Protein AF-A0A920VRC1-F1 (afdb_monomer_lite)

Structure (mmCIF, N/CA/C/O backbone):
data_AF-A0A920VRC1-F1
#
_entry.id   AF-A0A920VRC1-F1
#
loop_
_atom_site.group_PDB
_atom_site.id
_atom_site.type_symbol
_atom_site.label_atom_id
_atom_site.label_alt_id
_atom_site.label_comp_id
_atom_site.label_asym_id
_atom_site.label_entity_id
_atom_site.label_seq_id
_atom_site.pdbx_PDB_ins_code
_atom_site.Cartn_x
_atom_site.Cartn_y
_atom_site.Cartn_z
_atom_site.occupancy
_atom_site.B_iso_or_equiv
_atom_site.auth_seq_id
_atom_site.auth_comp_id
_atom_site.auth_asym_id
_atom_site.auth_atom_id
_atom_site.pdbx_PDB_model_num
ATOM 1 N N . MET A 1 1 ? -16.134 8.173 0.938 1.00 77.12 1 MET A N 1
ATOM 2 C CA . MET A 1 1 ? -14.989 8.940 0.389 1.00 77.12 1 MET A CA 1
ATOM 3 C C . MET A 1 1 ? -14.095 7.959 -0.351 1.00 77.12 1 MET A C 1
ATOM 5 O O . MET A 1 1 ? -13.899 6.868 0.167 1.00 77.12 1 MET A O 1
ATOM 9 N N . ILE A 1 2 ? -13.605 8.302 -1.542 1.00 81.56 2 ILE A N 1
ATOM 10 C CA . ILE A 1 2 ? -12.679 7.449 -2.304 1.00 81.56 2 ILE A CA 1
ATOM 11 C C . ILE A 1 2 ? -11.365 8.209 -2.461 1.00 81.56 2 ILE A C 1
ATOM 13 O O . ILE A 1 2 ? -11.372 9.334 -2.957 1.00 81.56 2 ILE A O 1
ATOM 17 N N . THR A 1 3 ? -10.263 7.584 -2.058 1.00 86.12 3 THR A N 1
ATOM 18 C CA . THR A 1 3 ? -8.907 8.117 -2.202 1.00 86.12 3 THR A CA 1
ATOM 19 C C . THR A 1 3 ? -8.161 7.289 -3.244 1.00 86.12 3 THR A C 1
ATOM 21 O O . THR A 1 3 ? -8.130 6.062 -3.154 1.00 86.12 3 THR A O 1
ATOM 24 N N . LEU A 1 4 ? -7.560 7.951 -4.235 1.00 86.62 4 LEU A N 1
ATOM 25 C CA . LEU A 1 4 ? -6.714 7.321 -5.251 1.00 86.62 4 LEU A CA 1
ATOM 26 C C . LEU A 1 4 ? -5.265 7.773 -5.028 1.00 86.62 4 LEU A C 1
ATOM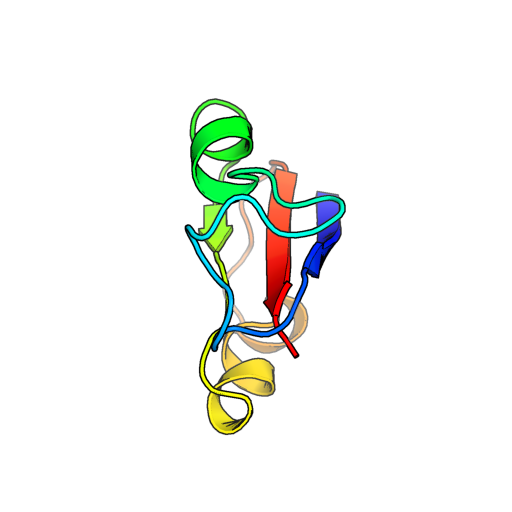 28 O O . LEU A 1 4 ? -4.925 8.925 -5.287 1.00 86.62 4 LEU A O 1
ATOM 32 N N . GLY A 1 5 ? -4.431 6.874 -4.514 1.00 86.94 5 GLY A N 1
ATOM 33 C CA . GLY A 1 5 ? -3.009 7.095 -4.272 1.00 86.94 5 GLY A CA 1
ATOM 34 C C . GLY A 1 5 ? -2.145 6.583 -5.423 1.00 86.94 5 GLY A C 1
ATOM 35 O O . GLY A 1 5 ? -2.392 5.508 -5.979 1.00 86.94 5 GLY A O 1
ATOM 36 N N . GLY A 1 6 ? -1.105 7.341 -5.769 1.00 87.06 6 GLY A N 1
ATOM 37 C CA . GLY A 1 6 ? -0.040 6.867 -6.652 1.00 87.06 6 GLY A CA 1
ATOM 38 C C . GLY A 1 6 ? 0.899 5.894 -5.935 1.00 87.06 6 GLY A C 1
ATOM 39 O O . GLY A 1 6 ? 1.056 5.938 -4.711 1.00 87.06 6 GLY A O 1
ATOM 40 N N . ALA A 1 7 ? 1.540 5.020 -6.704 1.00 87.25 7 ALA A N 1
ATOM 41 C CA . ALA A 1 7 ? 2.628 4.176 -6.243 1.00 87.25 7 ALA A CA 1
ATOM 42 C C . ALA A 1 7 ? 3.676 3.975 -7.331 1.00 87.25 7 ALA A C 1
ATOM 44 O O . ALA A 1 7 ? 3.364 3.977 -8.522 1.00 87.25 7 ALA A O 1
ATOM 45 N N . GLY A 1 8 ? 4.915 3.758 -6.887 1.00 86.62 8 GLY A N 1
ATOM 46 C CA . GLY A 1 8 ? 5.993 3.325 -7.763 1.00 86.62 8 GLY A CA 1
ATOM 47 C C . GLY A 1 8 ? 5.723 1.949 -8.388 1.00 86.62 8 GLY A C 1
ATOM 48 O O . GLY A 1 8 ? 4.778 1.256 -7.973 1.00 86.62 8 GLY A O 1
ATOM 49 N N . PRO A 1 9 ? 6.553 1.553 -9.371 1.00 87.62 9 PRO A N 1
ATOM 50 C CA . PRO A 1 9 ? 6.342 0.330 -10.119 1.00 87.62 9 PRO A CA 1
ATOM 51 C C . PRO A 1 9 ? 6.249 -0.917 -9.242 1.00 87.62 9 PRO A C 1
ATOM 53 O O . PRO A 1 9 ? 6.971 -1.038 -8.250 1.00 87.62 9 PRO A O 1
ATOM 56 N N . ILE A 1 10 ? 5.402 -1.881 -9.610 1.00 86.94 10 ILE A N 1
ATOM 57 C CA . ILE A 1 10 ? 5.281 -3.120 -8.817 1.00 86.94 10 ILE A CA 1
ATOM 58 C C . ILE A 1 10 ? 6.604 -3.902 -8.739 1.00 86.94 10 ILE A C 1
ATOM 60 O O . ILE A 1 10 ? 6.887 -4.535 -7.725 1.00 86.94 10 ILE A O 1
ATOM 64 N N . SER A 1 11 ? 7.451 -3.797 -9.766 1.00 88.19 11 SER A N 1
ATOM 65 C CA . SER A 1 11 ? 8.774 -4.434 -9.834 1.00 88.19 11 SER A CA 1
ATOM 66 C C . SER A 1 11 ? 9.772 -3.931 -8.785 1.00 88.19 11 SER A C 1
ATOM 68 O O . SER A 1 11 ? 10.755 -4.620 -8.502 1.00 88.19 11 SER A O 1
ATOM 70 N N . VAL A 1 12 ? 9.529 -2.752 -8.203 1.00 87.88 12 VAL A N 1
ATOM 71 C CA . VAL A 1 12 ? 10.375 -2.151 -7.162 1.00 87.88 12 VAL A CA 1
ATOM 72 C C . VAL A 1 12 ? 9.697 -2.118 -5.794 1.00 87.88 12 VAL A C 1
ATOM 74 O O . VAL A 1 12 ? 10.228 -1.502 -4.879 1.00 87.88 12 VAL A O 1
ATOM 77 N N . PHE A 1 13 ? 8.546 -2.781 -5.638 1.00 87.88 13 PHE A N 1
ATOM 78 C CA . PHE A 1 13 ? 7.850 -2.822 -4.358 1.00 87.88 13 PHE A CA 1
ATOM 79 C C . PHE A 1 13 ? 8.669 -3.546 -3.276 1.00 87.88 13 PHE A C 1
ATOM 81 O O . PHE A 1 13 ? 9.180 -4.642 -3.512 1.00 87.88 13 PHE A O 1
ATOM 88 N N . GLY A 1 14 ? 8.741 -2.951 -2.085 1.00 88.69 14 GLY A N 1
ATOM 89 C CA . GLY A 1 14 ? 9.449 -3.467 -0.916 1.00 88.69 14 GLY A CA 1
ATOM 90 C C . GLY A 1 14 ? 10.967 -3.361 -1.035 1.00 88.69 14 GLY A C 1
ATOM 91 O O . GLY A 1 14 ? 11.672 -4.184 -0.458 1.00 88.69 14 GLY A O 1
ATOM 92 N N . ARG A 1 15 ? 11.472 -2.408 -1.829 1.00 93.00 15 ARG A N 1
ATOM 93 C CA . ARG A 1 15 ? 12.913 -2.217 -2.075 1.00 93.00 15 ARG A CA 1
ATOM 94 C C . ARG A 1 15 ? 13.417 -0.855 -1.601 1.00 93.00 15 ARG A C 1
ATOM 96 O O . ARG A 1 15 ? 14.433 -0.384 -2.108 1.00 93.00 15 ARG A O 1
ATOM 103 N N . ASP A 1 16 ? 12.683 -0.225 -0.685 1.00 90.62 16 ASP A N 1
ATOM 104 C CA . ASP A 1 16 ? 12.936 1.128 -0.182 1.00 90.62 16 ASP A CA 1
ATOM 105 C C . ASP A 1 16 ? 13.092 2.141 -1.327 1.00 90.62 16 ASP A C 1
ATOM 107 O O . ASP A 1 16 ? 13.982 2.994 -1.350 1.00 90.62 16 ASP A O 1
ATOM 111 N N . GLY A 1 17 ? 12.218 2.008 -2.331 1.00 87.94 17 GLY A N 1
ATOM 112 C CA . GLY A 1 17 ? 12.212 2.872 -3.503 1.00 87.94 17 GLY A CA 1
ATOM 113 C C . GLY A 1 17 ? 11.893 4.329 -3.155 1.00 87.94 17 GLY A C 1
ATOM 114 O O . GLY A 1 17 ? 11.329 4.653 -2.110 1.00 87.94 17 GLY A O 1
ATOM 115 N N . PHE A 1 18 ? 12.209 5.245 -4.070 1.00 90.56 18 PHE A N 1
ATOM 116 C CA . PHE A 1 18 ? 11.883 6.659 -3.889 1.00 90.56 18 PHE A CA 1
ATOM 117 C C . PHE A 1 18 ? 10.375 6.863 -3.644 1.00 90.56 18 PHE A C 1
ATOM 119 O O . PHE A 1 18 ? 9.549 6.459 -4.462 1.00 90.56 18 PHE A O 1
ATOM 126 N N . GLN A 1 19 ? 10.030 7.505 -2.520 1.00 90.69 19 GLN A N 1
ATOM 127 C CA . GLN A 1 19 ? 8.652 7.717 -2.038 1.00 90.69 19 GLN A CA 1
ATOM 128 C C . GLN A 1 19 ? 7.841 6.429 -1.817 1.00 90.69 19 GLN A C 1
ATOM 130 O O . GLN A 1 19 ? 6.605 6.440 -1.822 1.00 90.69 19 GLN A O 1
ATOM 135 N N . GLU A 1 20 ? 8.518 5.304 -1.610 1.00 90.19 20 GLU A N 1
ATOM 136 C CA . GLU A 1 20 ? 7.856 4.080 -1.211 1.00 90.19 20 GLU A CA 1
ATOM 137 C C . GLU A 1 20 ? 7.375 4.169 0.242 1.00 90.19 20 GLU A C 1
ATOM 139 O O . GLU A 1 20 ? 8.121 4.478 1.163 1.00 90.19 20 GLU A O 1
ATOM 144 N N . VAL A 1 21 ? 6.094 3.875 0.440 1.00 90.81 21 VAL A N 1
ATOM 145 C CA . VAL A 1 21 ? 5.489 3.699 1.760 1.00 90.81 21 VAL A CA 1
ATOM 146 C C . VAL A 1 21 ? 4.428 2.615 1.664 1.00 90.81 21 VAL A C 1
ATOM 148 O O . VAL A 1 21 ? 3.746 2.486 0.632 1.00 90.81 21 VAL A O 1
ATOM 151 N N . ASP A 1 22 ? 4.257 1.839 2.730 1.00 90.06 22 ASP A N 1
ATOM 152 C CA . ASP A 1 22 ? 3.162 0.883 2.842 1.00 90.06 22 ASP A CA 1
ATOM 153 C C . ASP A 1 22 ? 1.824 1.594 3.101 1.00 90.06 22 ASP A C 1
ATOM 155 O O . ASP A 1 22 ? 1.255 1.573 4.187 1.00 90.06 22 ASP A O 1
ATOM 159 N N . GLN A 1 23 ? 1.297 2.241 2.059 1.00 89.12 23 GLN A N 1
ATOM 160 C CA . GLN A 1 23 ? -0.029 2.856 2.118 1.00 89.12 23 GLN A CA 1
ATOM 161 C C . GLN A 1 23 ? -1.137 1.829 2.406 1.00 89.12 23 GLN A C 1
ATOM 163 O O . GLN A 1 23 ? -2.206 2.239 2.836 1.00 89.12 23 GLN A O 1
ATOM 168 N N . VAL A 1 24 ? -0.929 0.525 2.162 1.00 89.69 24 VAL A N 1
ATOM 169 C CA . VAL A 1 24 ? -1.966 -0.470 2.465 1.00 89.69 24 VAL A CA 1
ATOM 170 C C . VAL A 1 24 ? -2.058 -0.656 3.975 1.00 89.69 24 VAL A C 1
ATOM 172 O O . VAL A 1 24 ? -3.120 -0.390 4.533 1.00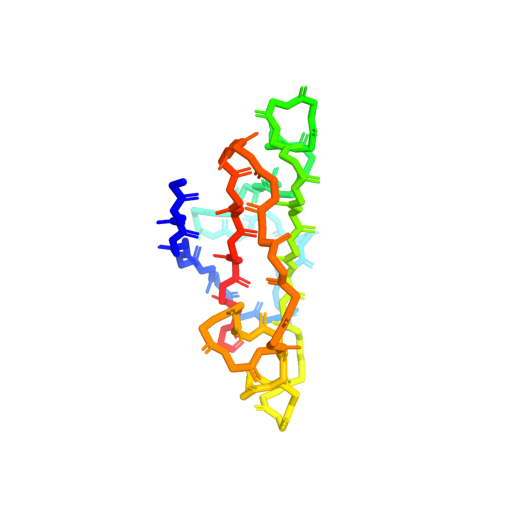 89.69 24 VAL A O 1
ATOM 175 N N . GLY A 1 25 ? -0.945 -0.986 4.634 1.00 91.25 25 GLY A N 1
ATOM 176 C CA . GLY A 1 25 ? -0.900 -1.140 6.089 1.00 91.25 25 GLY A CA 1
ATOM 177 C C . GLY A 1 25 ? -1.240 0.145 6.849 1.00 91.25 25 GLY A C 1
ATOM 178 O O . GLY A 1 25 ? -1.953 0.102 7.846 1.00 91.25 25 GLY A O 1
ATOM 179 N N . VAL A 1 26 ? -0.818 1.316 6.350 1.00 92.94 26 VAL A N 1
ATOM 180 C CA . VAL A 1 26 ? -1.153 2.613 6.975 1.00 92.94 26 VAL A CA 1
ATOM 181 C C . VAL A 1 26 ? -2.661 2.883 6.975 1.00 92.94 26 VAL A C 1
ATOM 183 O O . VAL A 1 26 ? -3.190 3.426 7.945 1.00 92.94 26 VAL A O 1
ATOM 186 N N . PHE A 1 27 ? -3.364 2.533 5.895 1.00 91.88 27 PHE A N 1
ATOM 187 C CA . PHE A 1 27 ? -4.784 2.857 5.750 1.00 91.88 27 PHE A CA 1
ATOM 188 C C . PHE A 1 27 ? -5.726 1.747 6.206 1.00 91.88 27 PHE A C 1
ATOM 190 O O . PHE A 1 27 ? -6.894 2.047 6.457 1.00 91.88 27 PHE A O 1
ATOM 197 N N . GLU A 1 28 ? -5.256 0.504 6.321 1.00 91.06 28 GLU A N 1
ATOM 198 C CA . GLU A 1 28 ? -6.048 -0.643 6.774 1.00 91.06 28 GLU A CA 1
ATOM 199 C C . GLU A 1 28 ? -6.836 -0.370 8.072 1.00 91.06 28 GLU A C 1
ATOM 201 O O . GLU A 1 28 ? -8.052 -0.567 8.056 1.00 91.06 28 GLU A O 1
ATOM 206 N N . PRO A 1 29 ? -6.246 0.169 9.162 1.00 92.44 29 PRO A N 1
ATOM 207 C CA . PRO A 1 29 ? -6.980 0.358 10.416 1.00 92.44 29 PRO A CA 1
ATOM 208 C C . PRO A 1 29 ? -8.010 1.499 10.381 1.00 92.44 29 PRO A C 1
ATOM 210 O O . PRO A 1 29 ? -8.869 1.574 11.257 1.00 92.44 29 PRO A O 1
ATOM 213 N N . ILE A 1 30 ? -7.927 2.406 9.401 1.00 91.19 30 ILE A N 1
ATOM 214 C CA . ILE A 1 30 ? -8.759 3.621 9.325 1.00 91.19 30 ILE A CA 1
ATOM 215 C C . ILE A 1 30 ? -9.718 3.628 8.130 1.00 91.19 30 ILE A C 1
ATOM 217 O O . ILE A 1 30 ? -10.482 4.579 7.957 1.00 91.19 30 ILE A O 1
ATOM 221 N N . SER A 1 31 ? -9.687 2.585 7.298 1.00 86.31 31 SER A N 1
ATOM 222 C CA . SER A 1 31 ? -10.458 2.507 6.058 1.00 86.31 31 SER A CA 1
ATOM 223 C C . SER A 1 31 ? -11.405 1.322 6.053 1.00 86.31 31 SER A C 1
ATOM 225 O O . SER A 1 31 ? -11.133 0.267 6.610 1.00 86.31 31 SER A O 1
ATOM 227 N N . LYS A 1 32 ? -12.536 1.484 5.365 1.00 85.62 32 LYS A N 1
ATOM 228 C CA . LYS A 1 32 ? -13.502 0.398 5.171 1.00 85.62 32 LYS A CA 1
ATOM 229 C C . LYS A 1 32 ? -12.948 -0.684 4.244 1.00 85.62 32 LYS A C 1
ATOM 231 O O . LYS A 1 32 ? -13.255 -1.857 4.422 1.00 85.62 32 LYS A O 1
ATOM 236 N N . ALA A 1 33 ? -12.186 -0.269 3.237 1.00 82.94 33 ALA A N 1
ATOM 237 C CA . ALA A 1 33 ? -11.489 -1.152 2.319 1.00 82.94 33 ALA A CA 1
ATOM 238 C C . ALA A 1 33 ? -10.225 -0.460 1.807 1.00 82.94 33 ALA A C 1
ATOM 240 O O . ALA A 1 33 ? -10.218 0.748 1.549 1.00 82.94 33 ALA A O 1
ATOM 241 N N . VAL A 1 34 ? -9.166 -1.242 1.645 1.00 86.19 34 VAL A N 1
ATOM 242 C CA . VAL A 1 34 ? -7.893 -0.794 1.090 1.00 86.19 34 VAL A CA 1
ATOM 243 C C . VAL A 1 34 ? -7.425 -1.836 0.101 1.00 86.19 34 VAL A C 1
ATOM 245 O O . VAL A 1 34 ? -7.493 -3.032 0.376 1.00 86.19 34 VAL A O 1
ATOM 248 N N . MET A 1 35 ? -6.961 -1.395 -1.061 1.00 86.06 35 MET A N 1
ATOM 249 C CA . MET A 1 35 ? -6.390 -2.310 -2.036 1.00 86.06 35 MET A CA 1
ATOM 250 C C . MET A 1 35 ? -5.285 -1.671 -2.859 1.00 86.06 35 MET A C 1
ATOM 252 O O . MET A 1 35 ? -5.278 -0.468 -3.130 1.00 86.06 35 MET A O 1
ATOM 256 N N . ARG A 1 36 ? -4.369 -2.524 -3.316 1.00 86.69 36 ARG A N 1
ATOM 257 C CA . ARG A 1 36 ? -3.362 -2.195 -4.318 1.00 86.69 36 ARG A CA 1
ATOM 258 C C . ARG A 1 36 ? -3.574 -3.066 -5.554 1.00 86.69 36 ARG A C 1
ATOM 260 O O . ARG A 1 36 ? -3.104 -4.202 -5.577 1.00 86.69 36 ARG A O 1
ATOM 267 N N . PRO A 1 37 ? -4.268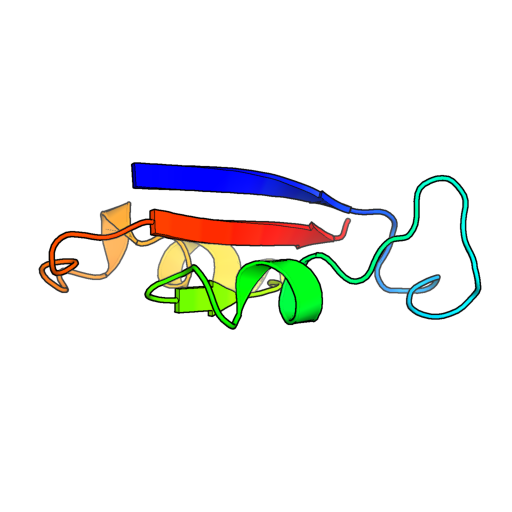 -2.560 -6.578 1.00 84.88 37 PRO A N 1
ATOM 268 C CA . PRO A 1 37 ? -4.339 -3.227 -7.866 1.00 84.88 37 PRO A CA 1
ATOM 269 C C . PRO A 1 37 ? -2.940 -3.463 -8.456 1.00 84.88 37 PRO A C 1
ATOM 271 O O . PRO A 1 37 ? -2.193 -2.513 -8.693 1.00 84.88 37 PRO A O 1
ATOM 274 N N . THR A 1 38 ? -2.587 -4.725 -8.693 1.00 85.69 38 THR A N 1
ATOM 275 C CA . THR A 1 38 ? -1.324 -5.135 -9.342 1.00 85.69 38 THR A CA 1
ATOM 276 C C . THR A 1 38 ? -1.522 -5.670 -10.757 1.00 85.69 38 THR A C 1
ATOM 278 O O . THR A 1 38 ? -0.552 -5.822 -11.490 1.00 85.69 38 THR A O 1
ATOM 281 N N . ASP A 1 39 ? -2.771 -5.928 -11.145 1.00 85.12 39 ASP A N 1
ATOM 282 C CA . ASP A 1 39 ? -3.157 -6.381 -12.478 1.00 85.12 39 ASP A CA 1
ATOM 283 C C . ASP A 1 39 ? -4.004 -5.290 -13.157 1.00 85.12 39 ASP A C 1
ATOM 285 O O . ASP A 1 39 ? -5.136 -5.048 -12.717 1.00 85.12 39 ASP A O 1
ATOM 289 N N . PRO A 1 40 ? -3.487 -4.634 -14.214 1.00 81.94 40 PRO A N 1
ATOM 290 C CA . PRO A 1 40 ? -4.211 -3.608 -14.960 1.00 81.94 40 PRO A CA 1
ATOM 291 C C . PRO A 1 40 ? -5.559 -4.075 -15.520 1.00 81.94 40 PRO A C 1
ATOM 293 O O . PRO A 1 40 ? -6.493 -3.274 -15.592 1.00 81.94 40 PRO A O 1
ATOM 296 N N . ALA A 1 41 ? -5.697 -5.356 -15.885 1.00 85.44 41 ALA A N 1
ATOM 297 C CA . ALA A 1 41 ? -6.932 -5.887 -16.463 1.00 85.44 41 ALA A CA 1
ATOM 298 C C . ALA A 1 41 ? -8.094 -5.880 -15.458 1.00 85.44 41 ALA A C 1
ATOM 300 O O . ALA A 1 41 ? -9.252 -5.759 -15.852 1.00 85.44 41 ALA A O 1
ATOM 301 N N . ARG A 1 42 ? -7.790 -5.941 -14.154 1.00 79.88 42 ARG A N 1
ATOM 302 C CA . ARG A 1 42 ? -8.795 -5.952 -13.078 1.00 79.88 42 ARG A CA 1
ATOM 303 C C . ARG A 1 42 ? -9.190 -4.569 -12.578 1.00 79.88 42 ARG A C 1
ATOM 305 O O . ARG A 1 42 ? -10.118 -4.455 -11.780 1.00 79.88 42 ARG A O 1
ATOM 312 N N . TYR A 1 43 ? -8.546 -3.506 -13.062 1.00 77.31 43 TYR A N 1
ATOM 313 C CA . TYR A 1 43 ? -8.858 -2.139 -12.638 1.00 77.31 43 TYR A CA 1
ATOM 314 C C . TYR A 1 43 ? -10.350 -1.794 -12.785 1.00 77.31 43 TYR A C 1
ATOM 316 O O . TYR A 1 43 ? -10.916 -1.282 -11.818 1.00 77.31 43 TYR A O 1
ATOM 324 N N . PRO A 1 44 ? -11.036 -2.096 -13.910 1.00 77.31 44 PRO A N 1
ATOM 325 C CA . PRO A 1 44 ? -12.443 -1.728 -14.082 1.00 77.31 44 PRO A CA 1
ATOM 326 C C . PRO A 1 44 ? -13.395 -2.370 -13.065 1.00 77.31 44 PRO A C 1
ATOM 328 O O . PRO A 1 44 ? -14.449 -1.800 -12.797 1.00 77.31 44 PRO A O 1
ATOM 331 N N . GLU A 1 45 ? -13.042 -3.539 -12.528 1.00 71.50 45 GLU A N 1
ATOM 332 C CA . GLU A 1 45 ? -13.824 -4.267 -11.518 1.00 71.50 45 GLU A CA 1
ATOM 333 C C . GLU A 1 45 ? -13.498 -3.792 -10.101 1.00 71.50 45 GLU A C 1
ATOM 335 O O . GLU A 1 45 ? -14.363 -3.751 -9.229 1.00 71.50 45 GLU A O 1
ATOM 340 N N . GLN A 1 46 ? -12.240 -3.412 -9.877 1.00 71.31 46 GLN A N 1
ATOM 341 C CA . GLN A 1 46 ? -11.767 -2.911 -8.593 1.00 71.31 46 GLN A CA 1
ATOM 342 C C . GLN A 1 46 ? -12.219 -1.468 -8.349 1.00 71.31 46 GLN A C 1
ATOM 344 O O . GLN A 1 46 ? -12.408 -1.083 -7.200 1.00 71.31 46 GLN A O 1
ATOM 349 N N . TYR A 1 47 ? -12.481 -0.676 -9.395 1.00 66.25 47 TYR A N 1
ATOM 350 C CA . TYR A 1 47 ? -13.098 0.637 -9.225 1.00 66.25 47 TYR A CA 1
ATOM 351 C C . TYR A 1 47 ? -14.529 0.511 -8.670 1.00 66.25 47 TYR A C 1
ATOM 353 O O . TYR A 1 47 ? -15.421 -0.033 -9.326 1.00 66.25 47 TYR A O 1
ATOM 361 N N . PRO A 1 48 ? -14.808 1.096 -7.494 1.00 58.97 48 PRO A N 1
ATOM 362 C CA . PRO A 1 48 ? -16.057 0.870 -6.781 1.00 58.97 48 PRO A CA 1
ATOM 363 C C . PRO A 1 48 ? -17.243 1.571 -7.447 1.00 58.97 48 PRO A C 1
ATOM 365 O O . PRO A 1 48 ? -18.386 1.244 -7.158 1.00 58.97 48 PRO A O 1
ATOM 368 N N . LEU A 1 49 ? -16.988 2.496 -8.382 1.00 53.72 49 LEU A N 1
ATOM 369 C CA . LEU A 1 49 ? -18.033 3.118 -9.193 1.00 53.72 49 LEU A CA 1
ATOM 370 C C . LEU A 1 49 ? -18.783 2.101 -10.074 1.00 53.72 49 LEU A C 1
ATOM 372 O O . LEU A 1 49 ? -19.884 2.396 -10.525 1.00 53.72 49 LEU A O 1
ATOM 376 N N . ARG A 1 50 ? -18.190 0.926 -10.342 1.00 45.56 50 ARG A N 1
ATOM 377 C CA . ARG A 1 50 ? -18.725 -0.067 -11.284 1.00 45.56 50 ARG A CA 1
ATOM 378 C C .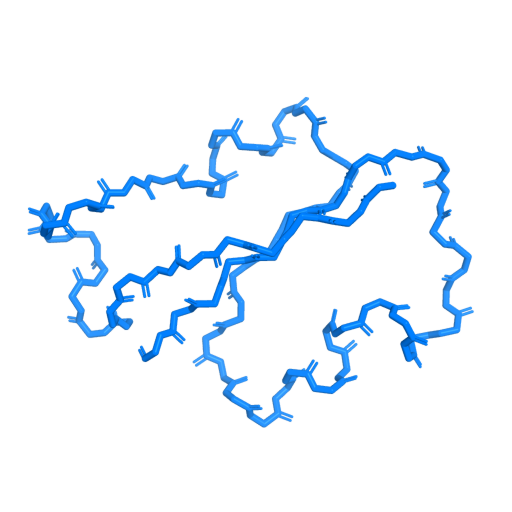 ARG A 1 50 ? -19.263 -1.342 -10.629 1.00 45.56 50 ARG A C 1
ATOM 380 O O . ARG A 1 50 ? -19.939 -2.103 -11.311 1.00 45.56 50 ARG A O 1
ATOM 387 N N . SER A 1 51 ? -18.993 -1.591 -9.344 1.00 53.06 51 SER A N 1
ATOM 388 C CA . SER A 1 51 ? -19.268 -2.903 -8.733 1.00 53.06 51 SER A CA 1
ATOM 389 C C . SER A 1 51 ? -20.719 -3.118 -8.284 1.00 53.06 51 SER A C 1
ATOM 391 O O . SER A 1 51 ? -21.052 -4.216 -7.852 1.00 53.06 51 SER A O 1
ATOM 393 N N . GLY A 1 52 ? -21.595 -2.106 -8.351 1.00 53.81 52 GLY A N 1
ATOM 394 C CA . GLY A 1 52 ? -22.993 -2.228 -7.905 1.00 53.81 52 GLY A CA 1
ATOM 395 C C . GLY A 1 52 ? -23.161 -2.501 -6.402 1.00 53.81 52 GLY A C 1
ATOM 396 O O . GLY A 1 52 ? -24.288 -2.572 -5.916 1.00 53.81 52 GLY A O 1
ATOM 397 N N . TYR A 1 53 ? -22.062 -2.617 -5.650 1.00 50.34 53 TYR A N 1
ATOM 398 C CA . TYR A 1 53 ? -22.086 -2.751 -4.204 1.00 50.34 53 TYR A CA 1
ATOM 399 C C . TYR A 1 53 ? -22.364 -1.382 -3.579 1.00 50.34 53 TYR A C 1
ATOM 401 O O . TYR A 1 53 ? -21.599 -0.443 -3.822 1.00 50.34 53 TYR A O 1
ATOM 409 N N . PRO A 1 54 ? -23.410 -1.239 -2.744 1.00 54.72 54 PRO A N 1
ATOM 410 C CA . PRO A 1 54 ? -23.561 -0.046 -1.932 1.00 54.72 54 PRO A CA 1
ATOM 411 C C . PRO A 1 54 ? -22.346 0.020 -1.008 1.00 54.72 54 PRO A C 1
ATOM 413 O O . PRO A 1 54 ? -22.221 -0.787 -0.090 1.00 54.72 54 PRO A O 1
ATOM 416 N N . LEU A 1 55 ? -21.415 0.940 -1.273 1.00 60.28 55 LEU A N 1
ATOM 417 C CA . LEU A 1 55 ? -20.321 1.194 -0.346 1.00 60.28 55 LEU A CA 1
ATOM 418 C C . LEU A 1 55 ? -20.949 1.724 0.953 1.00 60.28 55 LEU A C 1
ATOM 420 O O . LEU A 1 55 ? -21.512 2.823 0.932 1.00 60.28 55 LEU A O 1
ATOM 424 N N . PRO A 1 56 ? -20.891 0.991 2.083 1.00 53.22 56 PRO A N 1
ATOM 425 C CA . PRO A 1 56 ? -21.334 1.547 3.352 1.00 53.22 56 PRO A CA 1
ATOM 426 C C . PRO A 1 56 ? -20.469 2.768 3.688 1.00 53.22 56 PRO A C 1
ATOM 428 O O . PRO A 1 56 ? -19.308 2.847 3.278 1.00 53.22 56 PRO A O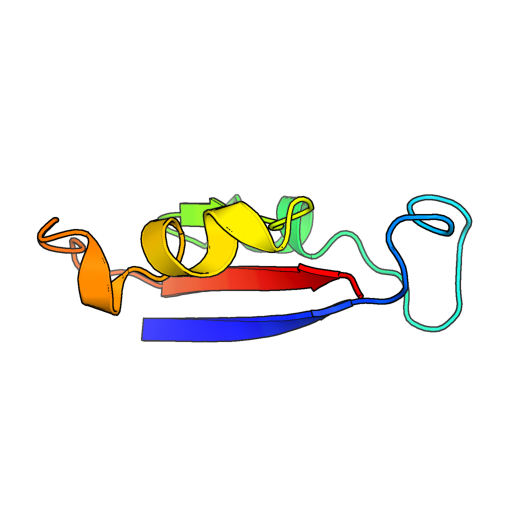 1
ATOM 431 N N . ALA A 1 57 ? -21.027 3.727 4.430 1.00 62.53 57 ALA A N 1
ATOM 432 C CA . ALA A 1 57 ? -20.331 4.964 4.777 1.00 62.53 57 ALA A CA 1
ATOM 433 C C . ALA A 1 57 ? -18.920 4.686 5.346 1.00 62.53 57 ALA A C 1
ATOM 435 O O . ALA A 1 57 ? -18.753 3.896 6.277 1.00 62.53 57 ALA A O 1
ATOM 436 N N . GLY A 1 58 ? -17.899 5.310 4.747 1.00 63.16 58 GLY A N 1
ATOM 437 C CA . GLY A 1 58 ? -16.494 5.161 5.135 1.00 63.16 58 GLY A CA 1
ATOM 438 C C . GLY A 1 58 ? -15.503 5.554 4.025 1.00 63.16 58 GLY A C 1
ATOM 439 O O . GLY A 1 58 ? -15.911 5.787 2.876 1.00 63.16 58 GLY A O 1
ATOM 440 N N . PRO A 1 59 ? -14.206 5.693 4.348 1.00 70.38 59 PRO A N 1
ATOM 441 C CA . PRO A 1 59 ? -13.155 5.910 3.361 1.00 70.38 59 PRO A CA 1
ATOM 442 C C . PRO A 1 59 ? -12.690 4.587 2.727 1.00 70.38 59 PRO A C 1
ATOM 444 O O . PRO A 1 59 ? -12.592 3.563 3.405 1.00 70.38 59 PRO A O 1
ATOM 447 N N . VAL A 1 60 ? -12.411 4.623 1.421 1.00 74.00 60 VAL A N 1
ATOM 448 C CA . VAL A 1 60 ? -11.819 3.522 0.644 1.00 74.00 60 VAL A CA 1
ATOM 449 C C . VAL A 1 60 ? -10.564 4.035 -0.063 1.00 74.00 60 VAL A C 1
ATOM 451 O O . VAL A 1 60 ? -10.641 5.051 -0.758 1.00 74.00 60 VAL A O 1
ATOM 454 N N .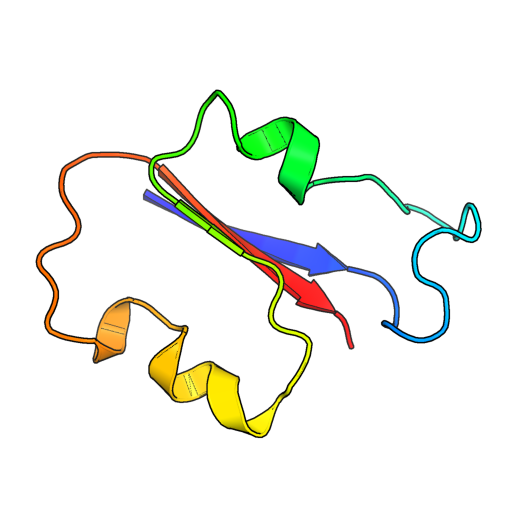 LEU A 1 61 ? -9.432 3.340 0.090 1.00 73.50 61 LEU A N 1
ATOM 455 C CA . LEU A 1 61 ? -8.166 3.686 -0.569 1.00 73.50 61 LEU A CA 1
ATOM 456 C C . LEU A 1 61 ? -7.823 2.706 -1.700 1.00 73.50 61 LEU A C 1
ATOM 458 O O . LEU A 1 61 ? -7.802 1.490 -1.509 1.00 73.50 61 LEU A O 1
ATOM 462 N N . PHE A 1 62 ? -7.437 3.269 -2.845 1.00 69.25 62 PHE A N 1
ATOM 463 C CA . PHE A 1 62 ? -6.863 2.555 -3.983 1.00 69.25 62 PHE A CA 1
ATOM 464 C C . PHE A 1 62 ? -5.444 3.027 -4.249 1.00 69.25 62 PHE A C 1
ATOM 466 O O . PHE A 1 62 ? -5.230 4.211 -4.500 1.00 69.25 62 PHE A O 1
ATOM 473 N N . LYS A 1 63 ? -4.485 2.103 -4.265 1.00 67.88 63 LYS A N 1
ATOM 474 C CA . LYS A 1 63 ? -3.086 2.393 -4.591 1.00 67.88 63 LYS A CA 1
ATOM 475 C C . LYS A 1 63 ? -2.744 1.880 -5.991 1.00 67.88 63 LYS A C 1
ATOM 477 O O . LYS A 1 63 ? -2.598 0.676 -6.180 1.00 67.88 63 LYS A O 1
ATOM 482 N N . ARG A 1 64 ? -2.578 2.773 -6.968 1.00 56.47 64 ARG A N 1
ATOM 483 C CA . ARG A 1 64 ? -2.176 2.405 -8.336 1.00 56.47 64 ARG A CA 1
ATOM 484 C C . ARG A 1 64 ? -0.660 2.235 -8.410 1.00 56.47 64 ARG A C 1
ATOM 486 O O . ARG A 1 64 ? 0.054 3.231 -8.376 1.00 56.47 64 ARG A O 1
ATOM 493 N N . GLY A 1 65 ? -0.179 0.997 -8.521 1.00 58.88 65 GLY A N 1
ATOM 494 C CA . GLY A 1 65 ? 1.184 0.724 -8.993 1.00 58.88 65 GLY A CA 1
ATOM 495 C C . GLY A 1 65 ? 1.208 0.742 -10.516 1.00 58.88 65 GLY A C 1
ATOM 496 O O . GLY A 1 65 ? 0.323 0.147 -11.128 1.00 58.88 65 GLY A O 1
ATOM 497 N N . LEU A 1 66 ? 2.161 1.462 -11.109 1.00 50.94 66 LEU A N 1
ATOM 498 C CA . LEU A 1 66 ? 2.473 1.324 -12.536 1.00 50.94 66 LEU A CA 1
ATOM 499 C C . LEU A 1 66 ? 3.356 0.096 -12.809 1.00 50.94 66 LEU A C 1
ATOM 501 O O . LEU A 1 66 ? 3.891 -0.500 -11.844 1.00 50.94 66 LEU A O 1
#

pLDDT: mean 78.35, std 13.64, range [45.56, 93.0]

Sequence (66 aa):
MITLGGAGPISVFGRDGFQEVDQVGVFEPISKAVMRPTDPARYPEQYPLRSGYPLPAGPVLFKRGL

Secondary structure (DSSP, 8-state):
-EEEEEE--GGGTTS--TT---HHHHHGGG-SEEE----GGGHHHHSTTSS-----SS-EEEEEE-

Foldseek 3Di:
DEAEAEDEAPVCAPVPDDVDDPPQVVCVVQFPEEDEDPDPVCVQCPPPVRPPDPDPDTYYYYYYHD

Radius of gyration: 12.39 Å; chains: 1; bounding box: 36×15×27 Å